Protein AF-A0A8S2VLW9-F1 (afdb_monomer)

Solvent-accessible surface area (backbone atoms only — not comparable to full-atom values): 6341 Å² total; per-residue (Å²): 98,50,76,44,58,35,76,91,61,81,55,41,73,75,51,75,47,79,64,90,58,73,89,73,81,76,80,52,60,73,50,57,54,77,52,95,88,44,72,39,44,46,44,80,44,89,87,41,47,34,26,40,43,42,92,90,71,79,46,70,44,77,50,103,53,37,52,66,55,46,64,77,35,89,42,63,86,45,103,83,42,80,55,84,82,86,89,85,87,86,86,82,91,84,135

pLDDT: mean 78.84, std 13.49, range [52.69, 97.19]

Sequence (95 aa):
KITAIDVRRKGHQVWIADTGSPLVDSTISKIEILRDSKSTPLVPSLVGGLYRLYDDNENMEPLPFDVESLLNTSFQIQDELVMTGGKSVDTIGLD

Radius of gyration: 18.55 Å; Cα contacts (8 Å, |Δi|>4): 118; chains: 1; bounding box: 47×26×50 Å

Organism: NCBI:txid392030

Foldseek 3Di:
DDWDFDVVVVRDTPDDDDPPDDLDDDPQQPVQQDDPNDGFGWDADSVFWIWTQDPPPRDIDTDPDGNVRLAVDQDCSDPPDGDYDDDDDDDDDDD

Structure (mmCIF, N/CA/C/O backbone):
data_AF-A0A8S2VLW9-F1
#
_entry.id   AF-A0A8S2VLW9-F1
#
loop_
_atom_site.group_PDB
_atom_site.id
_atom_site.type_symbol
_atom_site.label_atom_id
_atom_site.label_alt_id
_atom_site.label_comp_id
_atom_site.label_asym_id
_atom_site.label_entity_id
_atom_site.label_seq_id
_atom_site.pdbx_PDB_ins_code
_atom_site.Cartn_x
_atom_site.Cartn_y
_atom_site.Cartn_z
_atom_site.occupancy
_atom_site.B_iso_or_equiv
_atom_site.auth_seq_id
_atom_site.auth_comp_id
_atom_site.auth_asym_id
_atom_site.auth_atom_id
_atom_site.pdbx_PDB_model_num
ATOM 1 N N . LYS A 1 1 ? 3.429 4.934 -8.526 1.00 90.88 1 LYS A N 1
ATOM 2 C CA . LYS A 1 1 ? 4.402 5.226 -9.609 1.00 90.88 1 LYS A CA 1
ATOM 3 C C . LYS A 1 1 ? 5.671 4.418 -9.393 1.00 90.88 1 LYS A C 1
ATOM 5 O O . LYS A 1 1 ? 6.136 4.349 -8.261 1.00 90.88 1 LYS A O 1
ATOM 10 N N . ILE A 1 2 ? 6.227 3.856 -10.461 1.00 93.25 2 ILE A N 1
ATOM 11 C CA . ILE A 1 2 ? 7.518 3.159 -10.493 1.00 93.25 2 ILE A CA 1
ATOM 12 C C . ILE A 1 2 ? 8.398 3.869 -11.523 1.00 93.25 2 ILE A C 1
ATOM 14 O O . ILE A 1 2 ? 7.935 4.162 -12.624 1.00 93.25 2 ILE A O 1
ATOM 18 N N . THR A 1 3 ? 9.655 4.139 -11.175 1.00 94.88 3 THR A N 1
ATOM 19 C CA . THR A 1 3 ? 10.606 4.841 -12.046 1.00 94.88 3 THR A CA 1
ATOM 20 C C . THR A 1 3 ? 11.860 3.999 -12.226 1.00 94.88 3 THR A C 1
ATOM 22 O O . THR A 1 3 ? 12.461 3.577 -11.238 1.00 94.88 3 THR A O 1
ATOM 25 N N . ALA A 1 4 ? 12.286 3.800 -13.473 1.00 94.94 4 ALA A N 1
ATOM 26 C CA . ALA A 1 4 ? 13.570 3.183 -13.782 1.00 94.94 4 ALA A CA 1
ATOM 27 C C . ALA A 1 4 ? 14.631 4.240 -14.091 1.00 94.94 4 ALA A C 1
ATOM 29 O O . ALA A 1 4 ? 14.382 5.202 -14.822 1.00 94.94 4 ALA A O 1
ATOM 30 N N . ILE A 1 5 ? 15.833 4.028 -13.559 1.00 97.19 5 ILE A N 1
ATOM 31 C CA . ILE A 1 5 ? 16.976 4.936 -13.685 1.00 97.19 5 ILE A CA 1
ATOM 32 C C . ILE A 1 5 ? 18.206 4.194 -14.222 1.00 97.19 5 ILE A C 1
ATOM 34 O O . ILE A 1 5 ? 18.493 3.070 -13.814 1.00 97.19 5 ILE A O 1
ATOM 38 N N . ASP A 1 6 ? 18.959 4.826 -15.125 1.00 96.44 6 ASP A N 1
ATOM 39 C CA . ASP A 1 6 ? 20.213 4.285 -15.657 1.00 96.44 6 ASP A CA 1
ATOM 40 C C . ASP A 1 6 ? 21.400 4.727 -14.792 1.00 96.44 6 ASP A C 1
ATOM 42 O O . ASP A 1 6 ? 21.857 5.876 -14.836 1.00 96.44 6 ASP A O 1
ATOM 46 N N . VAL A 1 7 ? 21.943 3.779 -14.029 1.00 96.12 7 VAL A N 1
ATOM 47 C CA . VAL A 1 7 ? 23.098 3.995 -13.146 1.00 96.12 7 VAL A CA 1
ATOM 48 C C . VAL A 1 7 ? 24.367 4.402 -13.904 1.00 96.12 7 VAL A C 1
ATOM 50 O O . VAL A 1 7 ? 25.186 5.147 -13.370 1.00 96.12 7 VAL A O 1
ATOM 53 N N . ARG A 1 8 ? 24.522 3.995 -15.173 1.00 96.94 8 ARG A N 1
ATOM 54 C CA . ARG A 1 8 ? 25.683 4.352 -16.012 1.00 96.94 8 ARG A CA 1
ATOM 55 C C . ARG A 1 8 ? 25.566 5.764 -16.575 1.00 96.94 8 ARG A C 1
ATOM 57 O O . ARG A 1 8 ? 26.571 6.374 -16.931 1.00 96.94 8 ARG A O 1
ATOM 64 N N . ARG A 1 9 ? 24.347 6.306 -16.631 1.00 94.50 9 ARG A N 1
ATOM 65 C CA . ARG A 1 9 ? 24.046 7.660 -17.121 1.00 94.50 9 ARG A CA 1
ATOM 66 C C . ARG A 1 9 ? 23.654 8.591 -15.976 1.00 94.50 9 ARG A C 1
ATOM 68 O O . ARG A 1 9 ? 22.767 9.423 -16.132 1.00 94.50 9 ARG A O 1
ATOM 75 N N . LYS A 1 10 ? 24.336 8.484 -14.829 1.00 95.38 10 LYS A N 1
ATOM 76 C CA . LYS A 1 10 ? 24.154 9.366 -13.657 1.00 95.38 10 LYS A CA 1
ATOM 77 C C . LYS A 1 10 ? 22.711 9.399 -13.126 1.00 95.38 10 LYS A C 1
ATOM 79 O O . LYS A 1 10 ? 22.238 10.449 -12.707 1.00 95.38 10 LYS A O 1
ATOM 84 N N . GLY A 1 11 ? 22.003 8.271 -13.181 1.00 95.44 11 GLY A N 1
ATOM 85 C CA . GLY A 1 11 ? 20.629 8.174 -12.688 1.00 95.44 11 GLY A CA 1
ATOM 86 C C . GLY A 1 11 ? 19.592 8.835 -13.598 1.00 95.44 11 GLY A C 1
ATOM 87 O O . GLY A 1 11 ? 18.509 9.168 -13.127 1.00 95.44 11 GLY A O 1
ATOM 88 N N . HIS A 1 12 ? 19.898 9.033 -14.887 1.00 97.12 12 HIS A N 1
ATOM 89 C CA . HIS A 1 12 ? 18.890 9.492 -15.843 1.00 97.12 12 HIS A CA 1
ATOM 90 C C . HIS A 1 12 ? 17.707 8.527 -15.871 1.00 97.12 12 HIS A C 1
ATOM 92 O O . HIS A 1 12 ? 17.889 7.313 -15.977 1.00 97.12 12 HIS A O 1
ATOM 98 N N . GLN A 1 13 ? 16.501 9.084 -15.809 1.00 96.00 13 GLN A N 1
ATOM 99 C CA . GLN A 1 13 ? 15.271 8.320 -15.950 1.00 96.00 13 GLN A CA 1
ATOM 100 C C . GLN A 1 13 ? 15.212 7.671 -17.339 1.00 96.00 13 GLN A C 1
ATOM 102 O O . GLN A 1 13 ? 15.3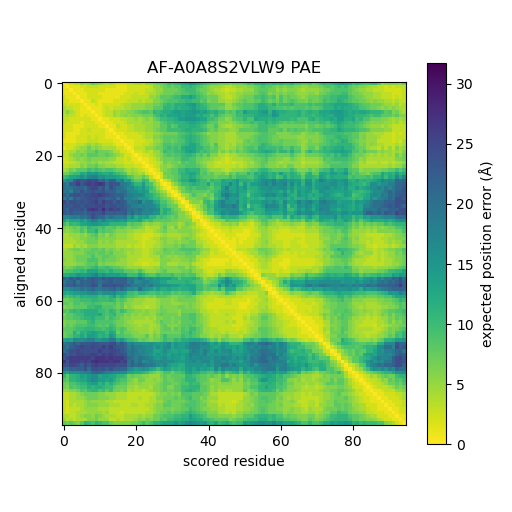90 8.348 -18.351 1.00 96.00 13 GLN A O 1
ATOM 107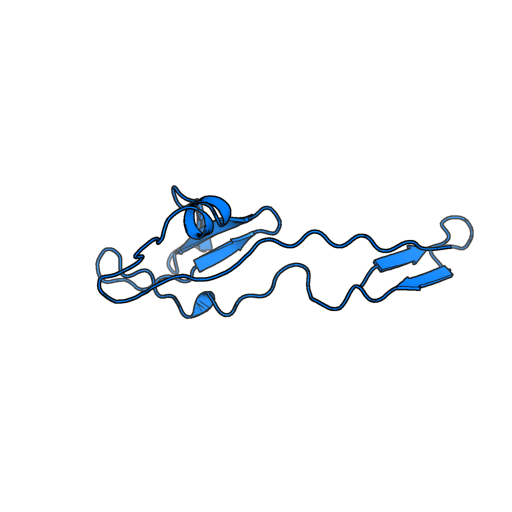 N N . VAL A 1 14 ? 14.938 6.368 -17.370 1.00 95.56 14 VAL A N 1
ATOM 108 C CA . VAL A 1 14 ? 14.751 5.588 -18.602 1.00 95.56 14 VAL A CA 1
ATOM 109 C C . VAL A 1 14 ? 13.271 5.516 -18.952 1.00 95.56 14 VAL A C 1
ATOM 111 O O . VAL A 1 14 ? 12.886 5.802 -20.081 1.00 95.56 14 VAL A O 1
ATOM 114 N N . TRP A 1 15 ? 12.436 5.187 -17.968 1.00 94.31 15 TRP A N 1
ATOM 115 C CA . TRP A 1 15 ? 10.987 5.125 -18.113 1.00 94.31 15 TRP A CA 1
ATOM 116 C C . TRP A 1 15 ? 10.296 5.344 -16.763 1.00 94.31 15 TRP A C 1
ATOM 118 O O . TRP A 1 15 ? 10.921 5.284 -15.699 1.00 94.31 15 TRP A O 1
ATOM 128 N N . ILE A 1 16 ? 8.995 5.620 -16.822 1.00 94.56 16 ILE A N 1
ATOM 129 C CA . ILE A 1 16 ? 8.112 5.742 -15.663 1.00 94.56 16 ILE A CA 1
ATOM 130 C C . ILE A 1 16 ? 6.804 5.004 -15.953 1.00 94.56 16 ILE A C 1
ATOM 132 O O . ILE A 1 16 ? 6.241 5.148 -17.036 1.00 94.56 16 ILE A O 1
ATOM 136 N N . ALA A 1 17 ? 6.335 4.219 -14.988 1.00 92.62 17 ALA A N 1
ATOM 137 C CA . ALA A 1 17 ? 5.046 3.543 -15.034 1.00 92.62 17 ALA A CA 1
ATOM 138 C C . ALA A 1 17 ? 4.160 4.048 -13.893 1.00 92.62 17 ALA A C 1
ATOM 140 O O . ALA A 1 17 ? 4.608 4.197 -12.747 1.00 92.62 17 ALA A O 1
ATOM 141 N N . ASP A 1 18 ? 2.894 4.320 -14.196 1.00 90.56 18 ASP A N 1
ATOM 142 C CA . ASP A 1 18 ? 1.911 4.609 -13.161 1.00 90.56 18 ASP A CA 1
ATOM 143 C C . ASP A 1 18 ? 1.328 3.305 -12.607 1.00 90.56 18 ASP A C 1
ATOM 145 O O . ASP A 1 18 ? 1.037 2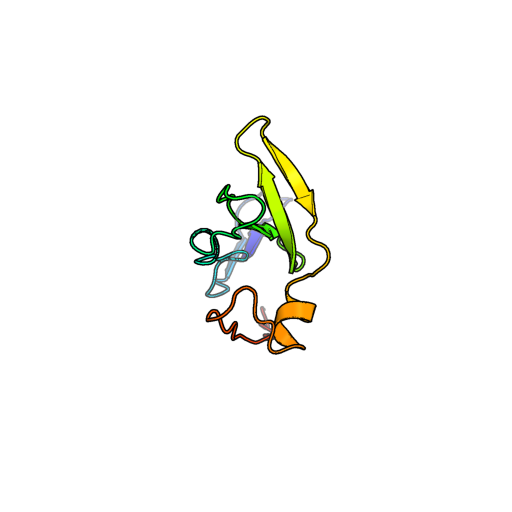.375 -13.352 1.00 90.56 18 ASP A O 1
ATOM 149 N N . THR A 1 19 ? 1.179 3.246 -11.288 1.00 88.88 19 THR A N 1
ATOM 150 C CA . THR A 1 19 ? 0.596 2.106 -10.565 1.00 88.88 19 THR A CA 1
ATOM 151 C C . THR A 1 19 ? -0.831 2.403 -10.103 1.00 88.88 19 THR A C 1
ATOM 153 O O . THR A 1 19 ? -1.404 1.621 -9.353 1.00 88.88 19 THR A O 1
ATOM 156 N N . GLY A 1 20 ? -1.399 3.545 -10.508 1.00 86.38 20 GLY A N 1
ATOM 157 C CA . GLY A 1 20 ? -2.764 3.959 -10.188 1.00 86.38 20 GLY A CA 1
ATOM 158 C C . GLY A 1 20 ? -2.868 4.643 -8.828 1.00 86.38 20 GLY A C 1
ATOM 159 O O . GLY A 1 20 ? -3.100 5.848 -8.765 1.00 86.38 20 GLY A O 1
ATOM 160 N N . SER A 1 21 ? -2.664 3.890 -7.746 1.00 84.81 21 SER A N 1
ATOM 161 C CA . SER A 1 21 ? -2.884 4.375 -6.376 1.00 84.81 21 SER A CA 1
ATOM 162 C C . SER A 1 21 ? -1.579 4.624 -5.602 1.00 84.81 21 SER A C 1
ATOM 164 O O . SER A 1 21 ? -0.547 4.006 -5.904 1.00 84.81 21 SER A O 1
ATOM 166 N N . PRO A 1 22 ? -1.589 5.524 -4.596 1.00 86.56 22 PRO A N 1
ATOM 167 C CA . PRO A 1 22 ? -0.514 5.636 -3.610 1.00 86.56 22 PRO A CA 1
ATOM 168 C C . PRO A 1 22 ? -0.301 4.323 -2.844 1.00 86.56 22 PRO A C 1
ATOM 170 O O . PRO A 1 22 ? -1.222 3.528 -2.693 1.00 86.56 22 PRO A O 1
ATOM 173 N N . LEU A 1 23 ? 0.913 4.113 -2.324 1.00 87.94 23 LEU A N 1
ATOM 174 C CA . LEU A 1 23 ? 1.239 2.921 -1.526 1.00 87.94 23 LEU A CA 1
ATOM 175 C C . LEU A 1 23 ? 0.545 2.901 -0.160 1.00 87.94 23 LEU A C 1
ATOM 177 O O . LEU A 1 23 ? 0.253 1.839 0.376 1.00 87.94 23 LEU A O 1
ATOM 181 N N . VAL A 1 24 ? 0.326 4.083 0.408 1.00 83.62 24 VAL A N 1
ATOM 182 C CA . VAL A 1 24 ? -0.419 4.274 1.646 1.00 83.62 24 VAL A CA 1
ATOM 183 C C . VAL A 1 24 ? -1.426 5.371 1.367 1.00 83.62 24 VAL A C 1
ATOM 185 O O . VAL A 1 24 ? -1.048 6.481 0.993 1.00 83.62 24 VAL A O 1
ATOM 188 N N . ASP A 1 25 ? -2.695 5.035 1.538 1.00 76.94 25 ASP A N 1
ATOM 189 C CA . ASP A 1 25 ? -3.802 5.974 1.507 1.00 76.94 25 ASP A CA 1
ATOM 190 C C . ASP A 1 25 ? -4.664 5.721 2.743 1.00 76.94 25 ASP A C 1
ATOM 192 O O . ASP A 1 25 ? -4.821 4.579 3.183 1.00 76.94 25 ASP A O 1
ATOM 196 N N . SER A 1 26 ? -5.148 6.786 3.371 1.00 67.44 26 SER A N 1
ATOM 197 C CA . SER A 1 26 ? -5.830 6.684 4.654 1.00 67.44 26 SER A CA 1
ATOM 198 C C . SER A 1 26 ? -6.869 7.778 4.826 1.00 67.44 26 SER A C 1
ATOM 200 O O . SER A 1 26 ? -6.552 8.953 5.000 1.00 67.44 26 SER A O 1
ATOM 202 N N . THR A 1 27 ? -8.129 7.358 4.885 1.00 65.31 27 THR A N 1
ATOM 203 C CA . THR A 1 27 ? -9.210 8.119 5.527 1.00 65.31 27 THR A CA 1
ATOM 204 C C . THR A 1 27 ? -9.369 7.738 7.006 1.00 65.31 27 THR A C 1
ATOM 206 O O . THR A 1 27 ? -10.206 8.310 7.707 1.00 65.31 27 THR A O 1
ATOM 209 N N . ILE A 1 28 ? -8.548 6.792 7.488 1.00 58.34 28 ILE A N 1
ATOM 210 C CA . ILE A 1 28 ? -8.633 6.157 8.809 1.00 58.34 28 ILE A CA 1
ATOM 211 C C . ILE A 1 28 ? -8.197 7.076 9.949 1.00 58.34 28 ILE A C 1
ATOM 213 O O . ILE A 1 28 ? -8.537 6.826 11.098 1.00 58.34 28 ILE A O 1
ATOM 217 N N . SER A 1 29 ? -7.490 8.165 9.644 1.00 53.16 29 SER A N 1
ATOM 218 C CA . SER A 1 29 ? -7.102 9.196 10.613 1.00 53.16 29 SER A CA 1
ATOM 219 C C . SER A 1 29 ? -8.299 9.894 11.274 1.00 53.16 29 SER A C 1
ATOM 221 O O . SER A 1 29 ? -8.120 10.573 12.278 1.00 53.16 29 SER A O 1
ATOM 223 N N . LYS A 1 30 ? -9.517 9.707 10.740 1.00 52.69 30 LYS A N 1
ATOM 224 C CA . LYS A 1 30 ? -10.786 10.128 11.361 1.00 52.69 30 LYS A CA 1
ATOM 225 C C . LYS A 1 30 ? -11.382 9.093 12.318 1.00 52.69 30 LYS A C 1
ATOM 227 O O . LYS A 1 30 ? -12.361 9.398 12.991 1.00 52.69 30 LYS A O 1
ATOM 232 N N . ILE A 1 31 ? -10.854 7.870 12.341 1.00 57.81 31 ILE A N 1
ATOM 233 C CA . ILE A 1 31 ? -11.275 6.839 13.287 1.00 57.81 31 ILE A CA 1
ATOM 234 C C . ILE A 1 31 ? -10.561 7.132 14.600 1.00 57.81 31 ILE A C 1
ATOM 236 O O . ILE A 1 31 ? -9.434 6.707 14.846 1.00 57.81 31 ILE A O 1
ATOM 240 N N . GLU A 1 32 ? -11.234 7.916 15.428 1.00 58.56 32 GLU A N 1
ATOM 241 C CA . GLU A 1 32 ? -10.819 8.193 16.790 1.00 58.56 32 GLU A CA 1
ATOM 242 C C . GLU A 1 32 ? -11.056 6.937 17.633 1.00 58.56 32 GLU A C 1
ATOM 244 O O . GLU A 1 32 ? -12.193 6.587 17.969 1.00 58.56 32 GLU A O 1
ATOM 249 N N . ILE A 1 33 ? -9.983 6.215 17.969 1.00 60.97 33 ILE A N 1
ATOM 250 C CA . ILE A 1 33 ? -10.086 5.121 18.936 1.00 60.97 33 ILE A CA 1
ATOM 251 C C . ILE A 1 33 ? -10.291 5.764 20.308 1.00 60.97 33 ILE A C 1
ATOM 253 O O . ILE A 1 33 ? -9.337 6.185 20.960 1.00 60.97 33 ILE A O 1
ATOM 257 N N . LEU A 1 34 ? -11.547 5.844 20.748 1.00 55.28 34 LEU A N 1
ATOM 258 C CA . LEU A 1 34 ? -11.894 6.216 22.114 1.00 55.28 34 LEU A CA 1
ATOM 259 C C . LEU A 1 34 ? -11.404 5.115 23.063 1.00 55.28 34 LEU A C 1
ATOM 261 O O . LEU A 1 34 ? -12.074 4.108 23.287 1.00 55.28 34 LEU A O 1
ATOM 265 N N . ARG A 1 35 ? -10.214 5.311 23.628 1.00 54.22 35 ARG A N 1
ATOM 266 C CA . ARG A 1 35 ? -9.750 4.625 24.838 1.00 54.22 35 ARG A CA 1
ATOM 267 C C . ARG A 1 35 ? -9.443 5.685 25.882 1.00 54.22 35 ARG A C 1
ATOM 269 O O . ARG A 1 35 ? -8.785 6.677 25.579 1.00 54.22 35 ARG A O 1
ATOM 276 N N . ASP A 1 36 ? -9.938 5.478 27.097 1.00 56.12 36 ASP A N 1
ATOM 277 C CA . ASP A 1 36 ? -9.646 6.330 28.257 1.00 56.12 36 ASP A CA 1
ATOM 278 C C . ASP A 1 36 ? -10.018 7.816 28.058 1.00 56.12 36 ASP A C 1
ATOM 280 O O . ASP A 1 36 ? -9.355 8.716 28.572 1.00 56.12 36 ASP A O 1
ATOM 284 N N . SER A 1 37 ? -11.084 8.079 27.289 1.00 58.25 37 SER A N 1
ATOM 285 C CA . SER A 1 37 ? -11.602 9.424 26.974 1.00 58.25 37 SER A CA 1
ATOM 286 C C . SER A 1 37 ? -10.642 10.345 26.201 1.00 58.25 37 SER A C 1
ATOM 288 O O . SER A 1 37 ? -10.901 11.545 26.109 1.00 58.25 37 SER A O 1
ATOM 290 N N . LYS A 1 38 ? -9.561 9.808 25.614 1.00 62.94 38 LYS A N 1
ATOM 291 C CA . LYS A 1 38 ? -8.655 10.538 24.713 1.00 62.94 38 LYS A CA 1
ATOM 292 C C . LYS A 1 38 ? -8.729 9.960 23.298 1.00 62.94 38 LYS A C 1
ATOM 294 O O . LYS A 1 38 ? -8.394 8.795 23.086 1.00 62.94 38 LYS A O 1
ATOM 299 N N . SER A 1 39 ? -9.137 10.792 22.340 1.00 68.50 39 SER A N 1
ATOM 300 C CA . SER A 1 39 ? -8.976 10.512 20.911 1.00 68.50 39 SER A CA 1
ATOM 301 C C . SER A 1 39 ? -7.492 10.563 20.560 1.00 68.50 39 SER A C 1
ATOM 303 O O . SER A 1 39 ? -6.785 11.474 20.978 1.00 68.50 39 SER A O 1
ATOM 305 N N . THR A 1 40 ? -7.014 9.570 19.822 1.00 74.31 40 THR A N 1
ATOM 306 C CA . THR A 1 40 ? -5.637 9.527 19.314 1.00 74.31 40 THR A CA 1
ATOM 307 C C . THR A 1 40 ? -5.652 9.015 17.886 1.00 74.31 40 THR A C 1
ATOM 309 O O . THR A 1 40 ? -6.359 8.032 17.624 1.00 74.31 40 THR A O 1
ATOM 312 N N . PRO A 1 41 ? -4.868 9.612 16.978 1.00 76.06 41 PRO A N 1
ATOM 313 C CA . PRO A 1 41 ? -4.904 9.240 15.578 1.00 76.06 41 PRO A CA 1
ATOM 314 C C . PRO A 1 41 ? -4.301 7.850 15.344 1.00 76.06 41 PRO A C 1
ATOM 316 O O . PRO A 1 41 ? -3.287 7.46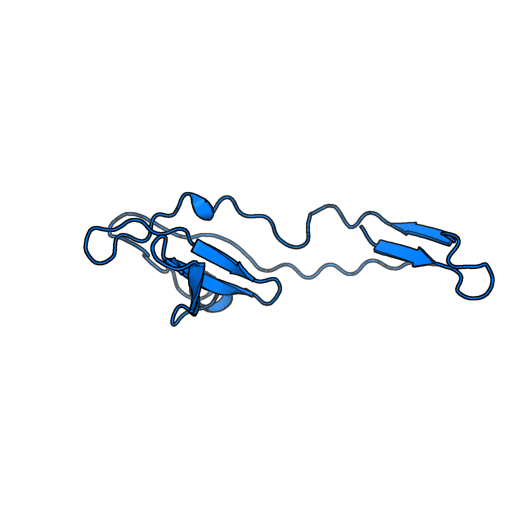1 15.935 1.00 76.06 41 PRO A O 1
ATOM 319 N N . LEU A 1 42 ? -4.941 7.116 14.435 1.00 80.69 42 LEU A N 1
ATOM 320 C CA . LEU A 1 42 ? -4.484 5.829 13.930 1.00 80.69 42 LEU A CA 1
ATOM 321 C C . LEU A 1 42 ? -3.533 6.035 12.745 1.00 80.69 42 LEU A C 1
ATOM 323 O O . LEU A 1 42 ? -3.873 6.705 11.766 1.00 80.69 42 LEU A O 1
ATOM 327 N N . VAL A 1 43 ? -2.353 5.426 12.818 1.00 85.56 43 VAL A N 1
ATOM 328 C CA . VAL A 1 43 ? -1.303 5.513 11.800 1.00 85.56 43 VAL A CA 1
ATOM 329 C C . VAL A 1 43 ? -1.122 4.146 11.128 1.00 85.56 43 VAL A C 1
ATOM 331 O O . VAL A 1 43 ? -0.729 3.185 11.797 1.00 85.56 43 VAL A O 1
ATOM 334 N N . PRO A 1 44 ? -1.391 4.025 9.815 1.00 85.62 44 PRO A N 1
ATOM 335 C CA . PRO A 1 44 ? -1.115 2.807 9.067 1.00 85.62 44 PRO A CA 1
ATOM 336 C C . PRO A 1 44 ? 0.348 2.732 8.618 1.00 85.62 44 PRO A C 1
ATOM 338 O O . PRO A 1 44 ? 0.978 3.741 8.303 1.00 85.62 44 PRO A O 1
ATOM 341 N N . SER A 1 45 ? 0.872 1.512 8.528 1.00 87.50 45 SER A N 1
ATOM 342 C CA . SER A 1 45 ? 2.185 1.228 7.941 1.00 87.50 45 SER A CA 1
ATOM 343 C C . SER A 1 45 ? 2.065 0.560 6.572 1.00 87.50 45 SER A C 1
ATOM 345 O O . SER A 1 45 ? 1.069 -0.094 6.268 1.00 87.50 45 SER A O 1
ATOM 347 N N . LEU A 1 46 ? 3.126 0.663 5.763 1.00 89.31 46 LEU A N 1
ATOM 348 C CA . LEU A 1 46 ? 3.193 0.057 4.427 1.00 89.31 46 LEU A CA 1
ATOM 349 C C . LEU A 1 46 ? 2.996 -1.470 4.442 1.00 89.31 46 LEU A C 1
ATOM 351 O O . LEU A 1 46 ? 2.507 -2.041 3.475 1.00 89.31 46 LEU A O 1
ATOM 355 N N . VAL A 1 47 ? 3.385 -2.130 5.535 1.00 86.62 47 VAL A N 1
ATOM 356 C CA . VAL A 1 47 ? 3.295 -3.591 5.689 1.00 86.62 47 VAL A CA 1
ATOM 357 C C . VAL A 1 47 ? 1.965 -4.056 6.293 1.00 86.62 47 VAL A C 1
ATOM 359 O O . VAL A 1 47 ? 1.792 -5.248 6.519 1.00 86.62 47 VAL A O 1
ATOM 362 N N . GLY A 1 48 ? 1.028 -3.139 6.561 1.00 85.62 48 GLY A N 1
ATOM 363 C CA . GLY A 1 48 ? -0.302 -3.462 7.093 1.00 85.62 48 GLY A CA 1
ATOM 364 C C . GLY A 1 48 ? -0.413 -3.486 8.622 1.00 85.62 48 GLY A C 1
ATOM 365 O O . GLY A 1 48 ? -1.485 -3.772 9.147 1.00 85.62 48 GLY A O 1
ATOM 366 N N . GLY A 1 49 ? 0.652 -3.149 9.353 1.00 88.81 49 GLY A N 1
ATOM 367 C CA . GLY A 1 49 ? 0.585 -2.893 10.796 1.00 88.81 49 GLY A CA 1
ATOM 368 C C . GLY A 1 49 ? -0.088 -1.553 11.111 1.00 88.81 49 GLY A C 1
ATOM 369 O O . GLY A 1 49 ? 0.015 -0.608 10.319 1.00 88.81 49 GLY A O 1
ATOM 370 N N . LEU A 1 50 ? -0.738 -1.469 12.272 1.00 86.19 50 LEU A N 1
ATOM 371 C CA . LEU A 1 50 ? -1.432 -0.276 12.753 1.00 86.19 50 LEU A CA 1
ATOM 372 C C . LEU A 1 50 ? -0.829 0.225 14.063 1.00 86.19 50 LEU A C 1
ATOM 374 O O . LEU A 1 50 ? -0.492 -0.564 14.945 1.00 86.19 50 LEU A O 1
ATOM 378 N N . TYR A 1 51 ? -0.730 1.545 14.188 1.00 86.94 51 TYR A N 1
ATOM 379 C CA . TYR A 1 51 ? -0.093 2.205 15.320 1.00 86.94 51 TYR A CA 1
ATOM 380 C C . TYR A 1 51 ? -0.969 3.320 15.871 1.00 86.94 51 TYR A C 1
ATOM 382 O O . TYR A 1 51 ? -1.679 3.999 15.132 1.00 86.94 51 TYR A O 1
ATOM 390 N N . ARG A 1 52 ? -0.875 3.545 17.175 1.00 84.50 52 ARG A N 1
ATOM 391 C CA . ARG A 1 52 ? -1.456 4.705 17.844 1.00 84.50 52 ARG A CA 1
ATOM 392 C C . ARG A 1 52 ? -0.363 5.737 18.073 1.00 84.50 52 ARG A C 1
ATOM 394 O O . ARG A 1 52 ? 0.684 5.387 18.615 1.00 84.50 52 ARG A O 1
ATOM 401 N N . LEU A 1 53 ? -0.617 6.985 17.692 1.00 80.69 53 LEU A N 1
ATOM 402 C CA . LEU A 1 53 ? 0.247 8.109 18.041 1.00 80.69 53 LEU A CA 1
ATOM 403 C C . LEU A 1 53 ? -0.307 8.799 19.290 1.00 80.69 53 LEU A C 1
ATOM 405 O O . LEU A 1 53 ? -1.484 9.156 19.333 1.00 80.69 53 LEU A O 1
ATOM 409 N N . TYR A 1 54 ? 0.535 8.975 20.304 1.00 77.12 54 TYR A N 1
ATOM 410 C CA . TYR A 1 54 ? 0.185 9.743 21.495 1.00 77.12 54 TYR A CA 1
ATOM 411 C C . TYR A 1 54 ? 0.646 11.193 21.335 1.00 77.12 54 TYR A C 1
ATOM 413 O O . TYR A 1 54 ? 1.839 11.439 21.142 1.00 77.12 54 TYR A O 1
ATOM 421 N N . ASP A 1 55 ? -0.291 12.136 21.470 1.00 68.12 55 ASP A N 1
ATOM 422 C CA . ASP A 1 55 ? -0.052 13.583 21.313 1.00 68.12 55 ASP A CA 1
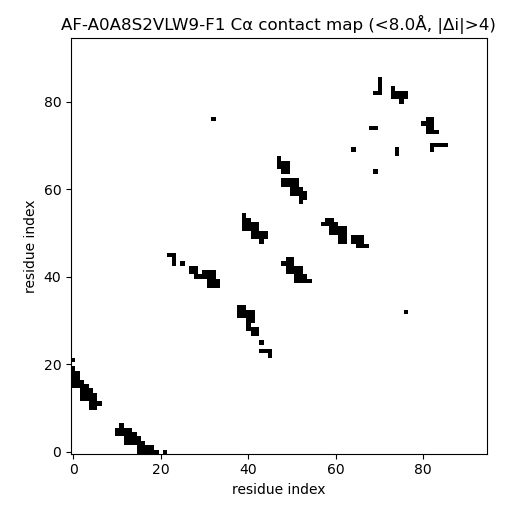ATOM 423 C C . ASP A 1 55 ? 1.045 14.121 22.242 1.00 68.12 55 ASP A C 1
ATOM 425 O O . ASP A 1 55 ? 1.730 15.087 21.918 1.00 68.12 55 ASP A O 1
ATOM 429 N N . ASP A 1 56 ? 1.232 13.478 23.394 1.00 69.56 56 ASP A N 1
ATOM 430 C CA . ASP A 1 56 ? 2.035 14.032 24.477 1.00 69.56 56 ASP A CA 1
ATOM 431 C C . ASP A 1 56 ? 3.556 13.879 24.243 1.00 69.56 56 ASP A C 1
ATOM 433 O O . ASP A 1 56 ? 4.318 14.603 24.874 1.00 69.56 56 ASP A O 1
ATOM 437 N N . ASN A 1 57 ? 4.019 12.963 23.371 1.00 65.62 57 ASN A N 1
ATOM 438 C CA . ASN A 1 57 ? 5.455 12.630 23.241 1.00 65.62 57 ASN A CA 1
ATOM 439 C C . ASN A 1 57 ? 5.913 12.115 21.854 1.00 65.62 57 ASN A C 1
ATOM 441 O O . ASN A 1 57 ? 6.985 11.522 21.767 1.00 65.62 57 ASN A O 1
ATOM 445 N N . GLU A 1 58 ? 5.109 12.246 20.790 1.00 71.31 58 GLU A N 1
ATOM 446 C CA . GLU A 1 58 ? 5.381 11.616 19.472 1.00 71.31 58 GLU A CA 1
ATOM 447 C C . GLU A 1 58 ? 5.642 10.095 19.549 1.00 71.31 58 GLU A C 1
ATOM 449 O O . GLU A 1 58 ? 6.190 9.476 18.635 1.00 71.31 58 GLU A O 1
ATOM 454 N N . ASN A 1 59 ? 5.230 9.464 20.650 1.00 78.75 59 ASN A N 1
ATOM 455 C CA . ASN A 1 59 ? 5.413 8.040 20.858 1.00 78.75 59 ASN A CA 1
ATOM 456 C C . ASN A 1 59 ? 4.380 7.277 20.033 1.00 78.75 59 ASN A C 1
ATOM 458 O O . ASN A 1 59 ? 3.180 7.559 20.096 1.00 78.75 59 ASN A O 1
ATOM 462 N N . MET A 1 60 ? 4.863 6.291 19.282 1.00 85.56 60 MET A N 1
ATOM 463 C CA . MET A 1 60 ? 4.036 5.358 18.529 1.00 85.56 60 MET A CA 1
ATOM 464 C C . MET A 1 60 ? 4.034 3.999 19.216 1.00 85.56 60 MET A C 1
ATOM 466 O O . MET A 1 60 ? 5.093 3.436 19.491 1.00 85.56 60 MET A O 1
ATOM 470 N N . GLU A 1 61 ? 2.847 3.443 19.435 1.00 87.19 61 GLU A N 1
ATOM 471 C CA . GLU A 1 61 ? 2.690 2.079 19.942 1.00 87.19 61 GLU A CA 1
ATOM 472 C C . GLU A 1 61 ? 1.958 1.211 18.918 1.00 87.19 61 GLU A C 1
ATOM 474 O O . GLU A 1 61 ? 0.968 1.666 18.334 1.00 87.19 61 GLU A O 1
ATOM 479 N N . PRO A 1 62 ? 2.415 -0.032 18.680 1.00 88.50 62 PRO A N 1
ATOM 480 C CA . PRO A 1 62 ? 1.700 -0.958 17.818 1.00 88.50 62 PRO A CA 1
ATOM 481 C C . PRO A 1 62 ? 0.379 -1.370 18.472 1.00 88.50 62 PRO A C 1
ATOM 483 O O . PRO A 1 62 ? 0.320 -1.666 19.667 1.00 88.50 62 PRO A O 1
ATOM 486 N N . LEU A 1 63 ? -0.684 -1.433 17.676 1.00 85.00 63 LEU A N 1
ATOM 487 C CA . LEU A 1 63 ? -1.943 -2.025 18.108 1.00 85.00 63 LEU A CA 1
ATOM 488 C C . LEU A 1 63 ? -1.846 -3.558 18.092 1.00 85.00 63 LEU A C 1
ATOM 490 O O . LEU A 1 63 ? -1.107 -4.124 17.286 1.00 85.00 63 LEU A O 1
ATOM 494 N N . PRO A 1 64 ? -2.612 -4.262 18.945 1.00 83.25 64 PRO A N 1
ATOM 495 C CA . PRO A 1 64 ? -2.602 -5.725 19.011 1.00 83.25 64 PRO A CA 1
ATOM 496 C C . PRO A 1 64 ? -3.359 -6.396 17.846 1.00 83.25 64 PRO A C 1
ATOM 498 O O . PRO A 1 64 ? -3.777 -7.544 17.966 1.00 83.25 64 PRO A O 1
ATOM 501 N N . PHE A 1 65 ? -3.576 -5.678 16.744 1.00 79.31 65 PHE A N 1
ATOM 502 C CA . PHE A 1 65 ? -4.219 -6.152 15.524 1.00 79.31 65 PHE A CA 1
ATOM 503 C C . PHE A 1 65 ? -3.649 -5.406 14.311 1.00 79.31 65 PHE A C 1
ATOM 505 O O . PHE A 1 65 ? -3.231 -4.250 14.406 1.00 79.31 65 PHE A O 1
ATOM 512 N N . ASP A 1 66 ? -3.646 -6.079 13.167 1.00 84.44 66 ASP A N 1
ATOM 513 C CA . ASP A 1 66 ? -3.217 -5.555 11.873 1.00 84.44 66 ASP A CA 1
ATOM 514 C C . ASP A 1 66 ? -4.407 -5.424 10.907 1.00 84.44 66 ASP A C 1
ATOM 516 O O . ASP A 1 66 ? -5.550 -5.755 11.234 1.00 84.44 66 ASP A O 1
ATOM 520 N N . VAL A 1 67 ? -4.148 -4.919 9.701 1.00 81.00 67 VAL A N 1
ATOM 521 C CA . VAL A 1 67 ? -5.185 -4.764 8.671 1.00 81.00 67 VAL A CA 1
ATOM 522 C C . VAL A 1 67 ? -5.799 -6.113 8.271 1.00 81.00 67 VAL A C 1
ATOM 524 O O . VAL A 1 67 ? -7.002 -6.181 8.042 1.00 81.00 67 VAL A O 1
ATOM 527 N N . GLU A 1 68 ? -5.026 -7.201 8.246 1.00 82.56 68 GLU A N 1
ATOM 528 C CA . GLU A 1 68 ? -5.543 -8.545 7.930 1.00 82.56 68 GLU A CA 1
ATOM 529 C C . GLU A 1 68 ? -6.558 -9.022 8.977 1.00 82.56 68 GLU A C 1
ATOM 531 O O . GLU A 1 68 ? -7.604 -9.579 8.641 1.00 82.56 68 GLU A O 1
ATOM 536 N N . SER A 1 69 ? -6.291 -8.759 10.256 1.00 80.12 69 SER A N 1
ATOM 537 C CA . SER A 1 69 ? -7.200 -9.076 11.361 1.00 80.12 69 SER A CA 1
ATOM 538 C C . SER A 1 69 ? -8.528 -8.321 11.235 1.00 80.12 69 SER A C 1
ATOM 540 O O . SER A 1 69 ? -9.592 -8.904 11.463 1.00 80.12 69 SER A O 1
ATOM 542 N N . LEU A 1 70 ? -8.476 -7.053 10.811 1.00 76.44 70 LEU A N 1
ATOM 543 C CA . LEU A 1 70 ? -9.655 -6.209 10.574 1.00 76.44 70 LEU A CA 1
ATOM 544 C C . LEU A 1 70 ? -10.475 -6.635 9.348 1.00 76.44 70 LEU A C 1
ATOM 546 O O . LEU A 1 70 ? -11.665 -6.344 9.288 1.00 76.44 70 LEU A O 1
ATOM 550 N N . LEU A 1 71 ? -9.855 -7.306 8.374 1.00 77.62 71 LEU A N 1
ATOM 551 C CA . LEU A 1 71 ? -10.540 -7.853 7.199 1.00 77.62 71 LEU A CA 1
ATOM 552 C C . LEU A 1 71 ? -11.147 -9.238 7.467 1.00 77.62 71 LEU A C 1
ATOM 554 O O . LEU A 1 71 ? -12.222 -9.547 6.958 1.00 77.62 71 LEU A O 1
ATOM 558 N N . ASN A 1 72 ? -10.465 -10.075 8.254 1.00 71.12 72 ASN A N 1
ATOM 559 C CA . ASN A 1 72 ? -10.891 -11.450 8.540 1.00 71.12 72 ASN A CA 1
ATOM 560 C C . ASN A 1 72 ? -11.997 -11.544 9.592 1.00 71.12 72 ASN A C 1
ATOM 562 O O . ASN A 1 72 ? -12.724 -12.536 9.648 1.00 71.12 72 ASN A O 1
ATOM 566 N N . THR A 1 73 ? -12.116 -10.535 10.446 1.00 57.97 73 THR A N 1
ATOM 567 C CA . THR A 1 73 ? -13.183 -10.444 11.436 1.00 57.97 73 THR A CA 1
ATOM 568 C C . THR A 1 73 ? -14.037 -9.236 11.097 1.00 57.97 73 THR A C 1
ATOM 570 O O . THR A 1 73 ? -13.505 -8.196 10.725 1.00 57.97 73 THR A O 1
ATOM 573 N N . SER A 1 74 ? -15.364 -9.338 11.215 1.00 55.91 74 SER A N 1
ATOM 574 C CA . SER A 1 74 ? -16.209 -8.142 11.276 1.00 55.91 74 SER A CA 1
ATOM 575 C C . SER A 1 74 ? -15.872 -7.418 12.581 1.00 55.91 74 SER A C 1
ATOM 577 O O . SER A 1 74 ? -16.515 -7.630 13.607 1.00 55.91 74 SER A O 1
ATOM 579 N N . PHE A 1 75 ? -14.770 -6.670 12.572 1.00 56.62 75 PHE A N 1
ATOM 580 C CA . PHE A 1 75 ? -14.192 -6.092 13.768 1.00 56.62 75 PHE A CA 1
ATOM 581 C C . PHE A 1 75 ? -14.958 -4.818 14.100 1.00 56.62 75 PHE A C 1
ATOM 583 O O . PHE A 1 75 ? -14.876 -3.807 13.400 1.00 56.62 75 PHE A O 1
ATOM 590 N N . GLN A 1 76 ? -15.742 -4.897 15.167 1.00 57.31 76 GLN A N 1
ATOM 591 C CA . GLN A 1 76 ? -16.472 -3.769 15.709 1.00 57.31 76 GLN A CA 1
ATOM 592 C C . GLN A 1 76 ? -15.499 -2.961 16.580 1.00 57.31 76 GLN A C 1
ATOM 594 O O . GLN A 1 76 ? -15.267 -3.295 17.739 1.00 57.31 76 GLN A O 1
ATOM 599 N N . ILE A 1 77 ? -14.866 -1.930 16.000 1.00 57.25 77 ILE A N 1
ATOM 600 C CA . ILE A 1 77 ? -13.902 -1.065 16.717 1.00 57.25 77 ILE A CA 1
ATOM 601 C C . ILE A 1 77 ? -14.602 -0.289 17.858 1.00 57.25 77 ILE A C 1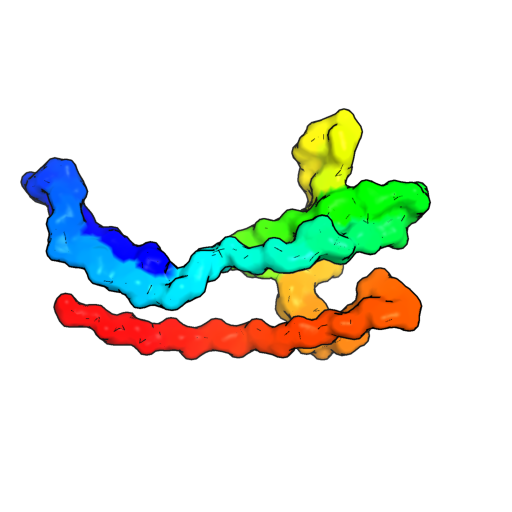
ATOM 603 O O . ILE A 1 77 ? -13.948 0.048 18.843 1.00 57.25 77 ILE A O 1
ATOM 607 N N . GLN A 1 78 ? -15.920 -0.056 17.746 1.00 55.72 78 GLN A N 1
ATOM 608 C CA . GLN A 1 78 ? -16.838 0.591 18.706 1.00 55.72 78 GLN A CA 1
ATOM 609 C C . GLN A 1 78 ? -18.286 0.143 18.430 1.00 55.72 78 GLN A C 1
ATOM 611 O O . GLN A 1 78 ? -18.550 -0.337 17.330 1.00 55.72 78 GLN A O 1
ATOM 616 N N . ASP A 1 79 ? -19.218 0.377 19.366 1.00 56.72 79 ASP A N 1
ATOM 617 C CA . ASP A 1 79 ? -20.629 -0.072 19.337 1.00 56.72 79 ASP A CA 1
ATOM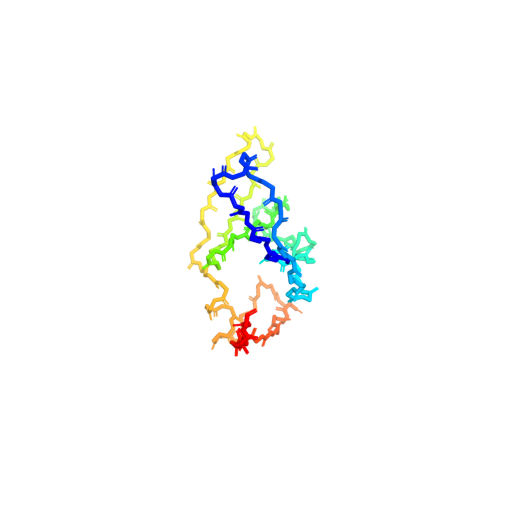 618 C C . ASP A 1 79 ? -21.406 0.191 18.024 1.00 56.72 79 ASP A C 1
ATOM 620 O O . ASP A 1 79 ? -22.415 -0.467 17.790 1.00 56.72 79 ASP A O 1
ATOM 624 N N . GLU A 1 80 ? -20.919 1.031 17.103 1.00 59.19 80 GLU A N 1
ATOM 625 C CA . GLU A 1 80 ? -21.552 1.267 15.792 1.00 59.19 80 GLU A CA 1
ATOM 626 C C . GLU A 1 80 ? -20.592 1.335 14.583 1.00 59.19 80 GLU A C 1
ATOM 628 O O . GLU A 1 80 ? -21.030 1.632 13.470 1.00 59.19 80 GLU A O 1
ATOM 633 N N . LEU A 1 81 ? -19.291 1.045 14.736 1.00 65.56 81 LEU A N 1
ATOM 634 C CA . LEU A 1 81 ? -18.340 1.148 13.618 1.00 65.56 81 LEU A CA 1
ATOM 635 C C . LEU A 1 81 ? -18.057 -0.217 12.981 1.00 65.56 81 LEU A C 1
ATOM 637 O O . LEU A 1 81 ? -17.300 -1.023 13.523 1.00 65.56 81 LEU A O 1
ATOM 641 N N . VAL A 1 82 ? -18.635 -0.447 11.799 1.00 67.12 82 VAL A N 1
ATOM 642 C CA . VAL A 1 82 ? -18.357 -1.624 10.962 1.00 67.12 82 VAL A CA 1
ATOM 643 C C . VAL A 1 82 ? -17.246 -1.296 9.973 1.00 67.12 82 VAL A C 1
ATOM 645 O O . VAL A 1 82 ? -17.386 -0.403 9.136 1.00 67.12 82 VAL A O 1
ATOM 648 N N . MET A 1 83 ? -16.149 -2.047 10.043 1.00 70.19 83 MET A N 1
ATOM 649 C CA . MET A 1 83 ? -15.065 -1.940 9.076 1.00 70.19 83 MET A CA 1
ATOM 650 C C . MET A 1 83 ? -15.305 -2.873 7.887 1.00 70.19 83 MET A C 1
ATOM 652 O O . MET A 1 83 ? -15.671 -4.035 8.056 1.00 70.19 83 MET A O 1
ATOM 656 N N . THR A 1 84 ? -15.108 -2.357 6.674 1.00 73.75 84 THR A N 1
ATOM 657 C CA . THR A 1 84 ? -15.209 -3.131 5.430 1.00 73.75 84 THR A CA 1
ATOM 658 C C . THR A 1 84 ? -14.010 -2.824 4.544 1.00 73.75 84 THR A C 1
ATOM 660 O O . THR A 1 84 ? -13.447 -1.730 4.606 1.00 73.75 84 THR A O 1
ATOM 663 N N . GLY A 1 85 ? -13.597 -3.791 3.730 1.00 79.88 85 GLY A N 1
ATOM 664 C CA . GLY A 1 85 ? -12.450 -3.642 2.845 1.00 79.88 85 GLY A CA 1
ATOM 665 C C . GLY A 1 85 ? -12.124 -4.937 2.116 1.00 79.88 85 GLY A C 1
ATOM 666 O O . GLY A 1 85 ? -12.891 -5.899 2.154 1.00 79.88 85 GLY A O 1
ATOM 667 N N . GLY A 1 86 ? -10.974 -4.961 1.452 1.00 82.31 86 GLY A N 1
ATOM 668 C CA . GLY A 1 86 ? -10.483 -6.142 0.759 1.00 82.31 86 GLY A CA 1
ATOM 669 C C . GLY A 1 86 ? -8.993 -6.046 0.465 1.00 82.31 86 GLY A C 1
ATOM 670 O O . GLY A 1 86 ? -8.384 -4.986 0.603 1.00 82.31 86 GLY A O 1
ATOM 671 N N . LYS A 1 87 ? -8.421 -7.172 0.046 1.00 86.25 87 LYS A N 1
ATOM 672 C CA . LYS A 1 87 ? -7.028 -7.291 -0.378 1.00 86.25 87 LYS A CA 1
ATOM 673 C C . LYS A 1 87 ? -6.989 -7.631 -1.863 1.00 86.25 87 LYS A C 1
ATOM 675 O O . LYS A 1 87 ? -7.567 -8.638 -2.269 1.00 86.25 87 LYS A O 1
ATOM 680 N N . SER A 1 88 ? -6.313 -6.807 -2.660 1.00 87.31 88 SER A N 1
ATOM 681 C CA . SER A 1 88 ? -6.070 -7.068 -4.081 1.00 87.31 88 SER A CA 1
ATOM 682 C C . SER A 1 88 ? -4.597 -7.376 -4.334 1.00 87.31 88 SER A C 1
ATOM 684 O O . SER A 1 88 ? -3.709 -6.927 -3.607 1.00 87.31 88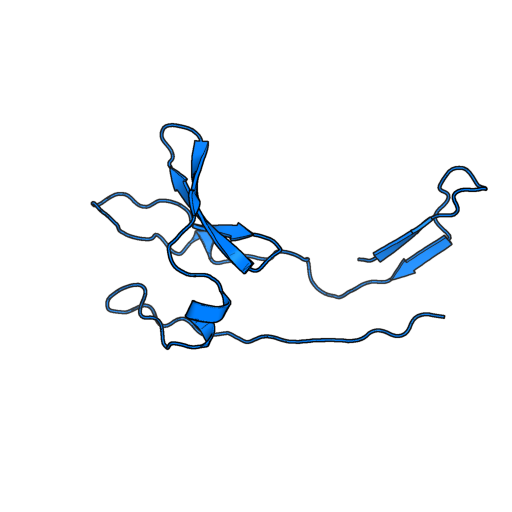 SER A O 1
ATOM 686 N N . VAL A 1 89 ? -4.341 -8.178 -5.366 1.00 91.12 89 VAL A N 1
ATOM 687 C CA . VAL A 1 89 ? -2.999 -8.438 -5.887 1.00 91.12 89 VAL A CA 1
ATOM 688 C C . VAL A 1 89 ? -3.065 -8.253 -7.392 1.00 91.12 89 VAL A C 1
ATOM 690 O O . VAL A 1 89 ? -3.664 -9.067 -8.091 1.00 91.12 89 VAL A O 1
ATOM 693 N N . ASP A 1 90 ? -2.431 -7.190 -7.874 1.00 89.12 90 ASP A N 1
ATOM 694 C CA . ASP A 1 90 ? -2.390 -6.838 -9.288 1.00 89.12 90 ASP A CA 1
ATOM 695 C C . ASP A 1 90 ? -0.973 -7.047 -9.830 1.00 89.12 90 ASP A C 1
ATOM 697 O O . ASP A 1 90 ? 0.016 -6.679 -9.195 1.00 89.12 90 ASP A O 1
ATOM 701 N N . THR A 1 91 ? -0.862 -7.661 -11.008 1.00 91.12 91 THR A N 1
ATOM 702 C CA . THR A 1 91 ? 0.426 -7.895 -11.679 1.00 91.12 91 THR A CA 1
ATOM 703 C C . THR A 1 91 ? 0.490 -7.075 -12.959 1.00 91.12 91 THR A C 1
ATOM 705 O O . THR A 1 91 ? -0.362 -7.222 -13.832 1.00 91.12 91 THR A O 1
ATOM 708 N N . ILE A 1 92 ? 1.517 -6.233 -13.084 1.00 88.38 92 ILE A N 1
ATOM 709 C CA . ILE A 1 92 ? 1.757 -5.397 -14.266 1.00 88.38 92 ILE A CA 1
ATOM 710 C C . ILE A 1 92 ? 2.998 -5.930 -14.985 1.00 88.38 92 ILE A C 1
ATOM 712 O O . ILE A 1 92 ? 4.093 -5.916 -14.426 1.00 88.38 92 ILE A O 1
ATOM 716 N N . GLY A 1 93 ? 2.825 -6.404 -16.220 1.00 90.50 93 GLY A N 1
ATOM 717 C CA . GLY A 1 93 ? 3.940 -6.740 -17.107 1.00 90.50 93 GLY A CA 1
ATOM 718 C C . GLY A 1 93 ? 4.532 -5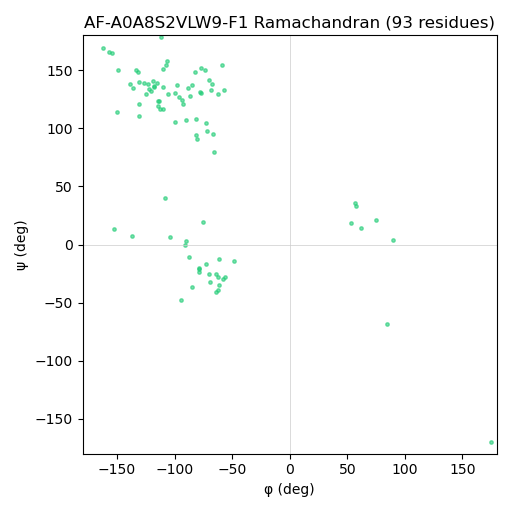.474 -17.727 1.00 90.50 93 GLY A C 1
ATOM 719 O O . GLY A 1 93 ? 3.784 -4.643 -18.239 1.00 90.50 93 GLY A O 1
ATOM 720 N N . LEU A 1 94 ? 5.855 -5.330 -17.670 1.00 87.19 94 LEU A N 1
ATOM 721 C CA . LEU A 1 94 ? 6.607 -4.220 -18.262 1.00 87.19 94 LEU A CA 1
ATOM 722 C C . LEU A 1 94 ? 7.650 -4.797 -19.232 1.00 87.19 94 LEU A C 1
ATOM 724 O O . LEU A 1 94 ? 8.264 -5.813 -18.903 1.00 87.19 94 LEU A O 1
ATOM 728 N N . ASP A 1 95 ? 7.815 -4.159 -20.393 1.00 81.19 95 ASP A N 1
ATOM 729 C CA . ASP A 1 95 ? 8.814 -4.473 -21.434 1.00 81.19 95 ASP A CA 1
ATOM 730 C C . ASP A 1 95 ? 9.933 -3.416 -21.430 1.00 81.19 95 ASP A C 1
ATOM 732 O O . ASP A 1 95 ? 9.592 -2.209 -21.351 1.00 81.19 95 ASP A O 1
#

Nearest PDB structures (foldseek):
  1m27-assembly1_A  TM=4.059E-01  e=4.633E+00  Homo sapiens
  1i3z-assembly1_A  TM=4.354E-01  e=7.882E+00  Mus musculus

Mean predicted aligned error: 8.51 Å

Secondary structure (DSSP, 8-state):
-EEEEEGGGTTEEEEEE--SS-SS--SGGG----BTTB---EEE-TTSEEEEEETTTTEEEEEEEEHHHHHHTT-BSSTT-B-------------